Protein AF-A0A522TEL1-F1 (afdb_monomer_lite)

Radius of gyration: 24.98 Å; chains: 1; bounding box: 35×74×66 Å

pLDDT: mean 72.2, std 17.29, range [40.31, 92.12]

Secondary structure (DSSP, 8-state):
--SHHHHHHHHHHHHHHHHTTSPPPHHHHHHHHHHHHHHHHHHHHHHHS-TT--GGGPPSP-S----HHHHHHHHHHHHHHHT-B-SSSSSBTTTTT-EEEEEE-TTSEEEEEE--SSTT-GGGGTHHHHHHHHHHTSTT--EEEEEE--SSPP-GGGS-HHHHHHHT---

Structure (mmCIF, N/CA/C/O backbone):
data_AF-A0A522TEL1-F1
#
_entry.id   AF-A0A522TEL1-F1
#
loop_
_atom_site.group_PDB
_atom_site.id
_atom_site.type_symbol
_atom_site.label_atom_id
_atom_site.label_alt_id
_atom_site.label_comp_id
_atom_site.label_asym_id
_atom_site.label_entity_id
_atom_site.label_seq_id
_atom_site.pdbx_PDB_ins_code
_atom_site.Cartn_x
_atom_site.Cartn_y
_atom_site.Cartn_z
_atom_site.occupancy
_atom_site.B_iso_or_equiv
_atom_site.auth_seq_id
_atom_site.auth_comp_id
_atom_site.auth_asym_id
_atom_site.auth_atom_id
_atom_site.pdbx_PDB_model_num
ATOM 1 N N . MET A 1 1 ? -6.782 -60.421 43.277 1.00 53.50 1 MET A N 1
ATOM 2 C CA . MET A 1 1 ? -5.789 -59.332 43.302 1.00 53.50 1 MET A CA 1
ATOM 3 C C . MET A 1 1 ? -6.335 -58.271 42.355 1.00 53.50 1 MET A C 1
ATOM 5 O O . MET A 1 1 ? -5.705 -57.972 41.360 1.00 53.50 1 MET A O 1
ATOM 9 N N . ASP A 1 2 ? -7.561 -57.787 42.627 1.00 53.94 2 ASP A 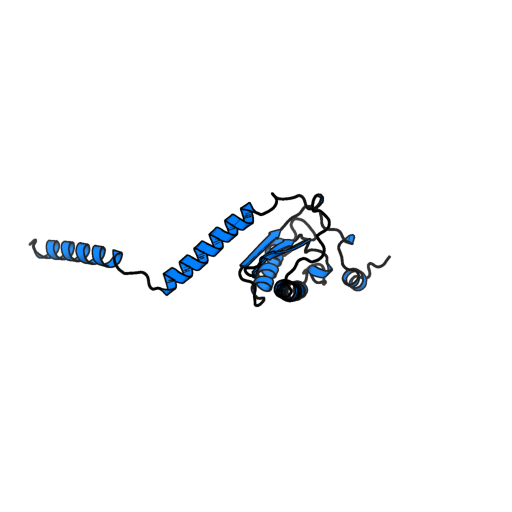N 1
ATOM 10 C CA . ASP A 1 2 ? -8.459 -57.232 41.588 1.00 53.94 2 ASP A CA 1
ATOM 11 C C . ASP A 1 2 ? -9.445 -56.177 42.142 1.00 53.94 2 ASP A C 1
ATOM 13 O O . ASP A 1 2 ? -10.539 -56.013 41.622 1.00 53.94 2 ASP A O 1
ATOM 17 N N . ASP A 1 3 ? -9.088 -55.466 43.219 1.00 53.91 3 ASP A N 1
ATOM 18 C CA . ASP A 1 3 ? -9.917 -54.364 43.769 1.00 53.91 3 ASP A CA 1
ATOM 19 C C . ASP A 1 3 ? -9.263 -52.980 43.561 1.00 53.91 3 ASP A C 1
ATOM 21 O O . ASP A 1 3 ? -9.927 -51.950 43.500 1.00 53.91 3 ASP A O 1
ATOM 25 N N . PHE A 1 4 ? -7.936 -52.948 43.378 1.00 45.19 4 PHE A N 1
ATOM 26 C CA . PHE A 1 4 ? -7.164 -51.714 43.191 1.00 45.19 4 PHE A CA 1
ATOM 27 C C . PHE A 1 4 ? -7.270 -51.159 41.758 1.00 45.19 4 PHE A C 1
ATOM 29 O O . PHE A 1 4 ? -7.337 -49.949 41.565 1.00 45.19 4 PHE A O 1
ATOM 36 N N . LEU A 1 5 ? -7.357 -52.045 40.757 1.00 54.12 5 LEU A N 1
ATOM 37 C CA . LEU A 1 5 ? -7.459 -51.667 39.342 1.00 54.12 5 LEU A CA 1
ATOM 38 C C . LEU A 1 5 ? -8.850 -51.135 38.957 1.00 54.12 5 LEU A C 1
ATOM 40 O O . LEU A 1 5 ? -8.932 -50.256 38.103 1.00 54.12 5 LEU A O 1
ATOM 44 N N . LEU A 1 6 ? -9.928 -51.600 39.607 1.00 54.34 6 LEU A N 1
ATOM 45 C CA . LEU A 1 6 ? -11.272 -51.052 39.372 1.00 54.34 6 LEU A CA 1
ATOM 46 C C . LEU A 1 6 ? -11.399 -49.617 39.904 1.00 54.34 6 LEU A C 1
ATOM 48 O O . LEU A 1 6 ? -11.902 -48.746 39.200 1.00 54.34 6 LEU A O 1
ATOM 52 N N . ARG A 1 7 ? -10.851 -49.342 41.094 1.00 56.81 7 ARG A N 1
ATOM 53 C CA . ARG A 1 7 ? -10.850 -47.992 41.677 1.00 56.81 7 ARG A CA 1
ATOM 54 C C . ARG A 1 7 ? -10.035 -46.986 40.867 1.00 56.81 7 ARG A C 1
ATOM 56 O O . ARG A 1 7 ? -10.414 -45.821 40.803 1.00 56.81 7 ARG A O 1
ATOM 63 N N . GLU A 1 8 ? -8.940 -47.411 40.235 1.00 55.78 8 GLU A N 1
ATOM 64 C CA . GLU A 1 8 ? -8.171 -46.546 39.330 1.00 55.78 8 GLU A CA 1
ATOM 65 C C . GLU A 1 8 ? -8.918 -46.236 38.025 1.00 55.78 8 GLU A C 1
ATOM 67 O O . GLU A 1 8 ? -8.768 -45.136 37.492 1.00 55.78 8 GLU A O 1
ATOM 72 N N . ALA A 1 9 ? -9.715 -47.176 37.509 1.00 57.66 9 ALA A N 1
ATOM 73 C CA . ALA A 1 9 ? -10.513 -46.963 36.304 1.00 57.66 9 ALA A CA 1
ATOM 74 C C . ALA A 1 9 ? -11.674 -45.990 36.563 1.00 57.66 9 ALA A C 1
ATOM 76 O O . ALA A 1 9 ? -11.831 -45.023 35.822 1.00 57.66 9 ALA A O 1
ATOM 77 N N . GLU A 1 10 ? -12.408 -46.164 37.666 1.00 56.88 10 GLU A N 1
ATOM 78 C CA . GLU A 1 10 ? -13.507 -45.261 38.040 1.00 56.88 10 GLU A CA 1
ATOM 79 C C . GLU A 1 10 ? -13.010 -43.841 38.357 1.00 56.88 10 GLU A C 1
ATOM 81 O O . GLU A 1 10 ? -13.652 -42.857 37.992 1.00 56.88 10 GLU A O 1
ATOM 86 N N . HIS A 1 11 ? -11.826 -43.707 38.969 1.00 56.06 11 HIS A N 1
ATOM 87 C CA . HIS A 1 11 ? -11.230 -42.394 39.230 1.00 56.06 11 HIS A CA 1
ATOM 88 C C . HIS A 1 11 ? -10.783 -41.696 37.936 1.00 56.06 11 HIS A C 1
ATOM 90 O O . HIS A 1 11 ? -10.901 -40.478 37.821 1.00 56.06 11 HIS A O 1
ATOM 96 N N . LYS A 1 12 ? -10.300 -42.450 36.938 1.00 58.16 12 LYS A N 1
ATOM 97 C CA . LYS A 1 12 ? -9.928 -41.899 35.624 1.00 58.16 12 LYS A CA 1
ATOM 98 C C . LYS A 1 12 ? -11.153 -41.474 34.816 1.00 58.16 12 LYS A C 1
ATOM 100 O O . LYS A 1 12 ? -11.098 -40.438 34.159 1.00 58.16 12 LYS A O 1
ATOM 105 N N . GLU A 1 13 ? -12.254 -42.214 34.912 1.00 57.47 13 GLU A N 1
ATOM 106 C CA . GLU A 1 13 ? -13.511 -41.858 34.245 1.00 57.47 13 GLU A CA 1
ATOM 107 C C . GLU A 1 13 ? -14.166 -40.620 34.889 1.00 57.47 13 GLU A C 1
ATOM 109 O O . GLU A 1 13 ? -14.611 -39.714 34.184 1.00 57.47 13 GLU A O 1
ATOM 114 N N . ALA A 1 14 ? -14.117 -40.506 36.223 1.00 55.91 14 ALA A N 1
ATOM 115 C CA . ALA A 1 14 ? -14.620 -39.339 36.950 1.00 55.91 14 ALA A CA 1
ATOM 116 C C . ALA A 1 14 ? -13.806 -38.058 36.680 1.00 55.91 14 ALA A C 1
ATOM 118 O O . ALA A 1 14 ? -14.383 -36.984 36.514 1.00 55.91 14 ALA A O 1
ATOM 119 N N . VAL A 1 15 ? -12.474 -38.157 36.581 1.00 56.81 15 VAL A N 1
ATOM 120 C CA . VAL A 1 15 ? -11.606 -37.006 36.262 1.00 56.81 15 VAL A CA 1
ATOM 121 C C . VAL A 1 15 ? -11.777 -36.556 34.805 1.00 56.81 15 VAL A C 1
ATOM 123 O O . VAL A 1 15 ? -11.755 -35.355 34.533 1.00 56.81 15 VAL A O 1
ATOM 126 N N . ALA A 1 16 ? -12.000 -37.487 33.870 1.00 56.03 16 ALA A N 1
ATOM 127 C CA . ALA A 1 16 ? -12.270 -37.156 32.469 1.00 56.03 16 ALA A CA 1
ATOM 128 C C . ALA A 1 16 ? -13.607 -36.411 32.296 1.00 56.03 16 ALA A C 1
ATOM 130 O O . ALA A 1 16 ? -13.666 -35.417 31.574 1.00 56.03 16 ALA A O 1
ATOM 131 N N . ALA A 1 17 ? -14.654 -36.826 33.017 1.00 55.91 17 ALA A N 1
ATOM 132 C CA . ALA A 1 17 ? -15.972 -36.191 32.954 1.00 55.91 17 ALA A CA 1
ATOM 133 C C . ALA A 1 17 ? -16.026 -34.783 33.591 1.00 55.91 17 ALA A C 1
ATOM 135 O O . ALA A 1 17 ? -16.893 -33.981 33.236 1.00 55.91 17 ALA A O 1
ATOM 136 N N . GLU A 1 18 ? -15.116 -34.467 34.520 1.00 50.44 18 GLU A N 1
ATOM 137 C CA . GLU A 1 18 ? -15.032 -33.154 35.180 1.00 50.44 18 GLU A CA 1
ATOM 138 C C . GLU A 1 18 ? -14.258 -32.122 34.331 1.00 50.44 18 GLU A C 1
ATOM 140 O O . GLU A 1 18 ? -14.580 -30.932 34.346 1.00 50.44 18 GLU A O 1
ATOM 145 N N . LEU A 1 19 ? -13.278 -32.560 33.523 1.00 51.66 19 LEU A N 1
ATOM 146 C CA . LEU A 1 19 ? -12.498 -31.666 32.652 1.00 51.66 19 LEU A CA 1
ATOM 147 C C . LEU A 1 19 ? -13.322 -31.083 31.489 1.00 51.66 19 LEU A C 1
ATOM 149 O O . LEU A 1 19 ? -13.046 -29.969 31.046 1.00 51.66 19 LEU A O 1
ATOM 153 N N . GLU A 1 20 ? -14.361 -31.788 31.034 1.00 52.97 20 GLU A N 1
ATOM 154 C CA . GLU A 1 20 ? -15.274 -31.325 29.976 1.00 52.97 20 GLU A CA 1
ATOM 155 C C . GLU A 1 20 ? -16.296 -30.275 30.454 1.00 52.97 20 GLU A C 1
ATOM 157 O O . GLU A 1 20 ? -16.942 -29.622 29.635 1.00 52.97 20 GLU A O 1
ATOM 162 N N . LYS A 1 21 ? -16.439 -30.070 31.772 1.00 52.56 21 LYS A N 1
ATOM 163 C CA . LYS A 1 21 ? -17.375 -29.088 32.358 1.00 52.56 21 LYS A CA 1
ATOM 164 C C . LYS A 1 21 ? -16.708 -27.801 32.834 1.00 52.56 21 LYS A C 1
ATOM 166 O O . LYS A 1 21 ? -17.388 -26.929 33.376 1.00 52.56 21 LYS A O 1
ATOM 171 N N . SER A 1 22 ? -15.402 -27.656 32.628 1.00 43.16 22 SER A N 1
ATOM 172 C CA . SER A 1 22 ? -14.686 -26.448 33.026 1.00 43.16 22 SER A CA 1
ATOM 173 C C . SER A 1 22 ? -15.043 -25.291 32.079 1.00 43.16 22 SER A C 1
ATOM 175 O O . SER A 1 22 ? -14.780 -25.386 30.877 1.00 43.16 22 SER A O 1
ATOM 177 N N . PRO A 1 23 ? -15.671 -24.199 32.557 1.00 49.59 23 PRO A N 1
ATOM 178 C CA . PRO A 1 23 ? -16.009 -23.074 31.699 1.00 49.59 23 PRO A CA 1
ATOM 179 C C . PRO A 1 23 ? -14.720 -22.426 31.186 1.00 49.59 23 PRO A C 1
ATOM 181 O O . PRO A 1 23 ? -13.903 -21.957 31.978 1.00 49.59 23 PRO A O 1
ATOM 184 N N . GLU A 1 24 ? -14.551 -22.392 29.859 1.00 51.09 24 GLU A N 1
ATOM 185 C CA . GLU A 1 24 ? -13.412 -21.730 29.212 1.00 51.09 24 GLU A CA 1
ATOM 186 C C . GLU A 1 24 ? -13.202 -20.322 29.802 1.00 51.09 24 GLU A C 1
ATOM 188 O O . GLU A 1 24 ? -14.186 -19.579 29.956 1.00 51.09 24 GLU A O 1
ATOM 193 N N . PRO A 1 25 ? -11.953 -19.937 30.140 1.00 45.94 25 PRO A N 1
ATOM 194 C CA . PRO A 1 25 ? -11.673 -18.640 30.742 1.00 45.94 25 PRO A CA 1
ATOM 195 C C . PRO A 1 25 ? -12.171 -17.535 29.805 1.00 45.94 25 PRO A C 1
ATOM 197 O O . PRO A 1 25 ? -11.967 -17.616 28.595 1.00 45.94 25 PRO A O 1
ATOM 200 N N . ALA A 1 26 ? -12.827 -16.506 30.351 1.00 51.09 26 ALA A N 1
ATOM 201 C CA . ALA A 1 26 ? -13.494 -15.441 29.585 1.00 51.09 26 ALA A CA 1
ATOM 202 C C . ALA A 1 26 ? -12.616 -14.830 28.471 1.00 51.09 26 ALA A C 1
ATOM 204 O O . ALA A 1 26 ? -13.113 -14.526 27.393 1.00 51.09 26 ALA A O 1
ATOM 205 N N . VAL A 1 27 ? -11.297 -14.786 28.682 1.00 49.47 27 VAL A N 1
ATOM 206 C CA . VAL A 1 27 ? -10.291 -14.339 27.704 1.00 49.47 27 VAL A CA 1
ATOM 207 C C . VAL A 1 27 ? -10.314 -15.157 26.400 1.00 49.47 27 VAL A C 1
ATOM 209 O O . VAL A 1 27 ? -10.173 -14.590 25.319 1.00 49.47 27 VAL A O 1
ATOM 212 N N . LEU A 1 28 ? -10.533 -16.477 26.464 1.00 49.03 28 LEU A N 1
ATOM 213 C CA . LEU A 1 28 ? -10.670 -17.325 25.273 1.00 49.03 28 LEU A CA 1
ATOM 214 C C . LEU A 1 28 ? -12.010 -17.108 24.563 1.00 49.03 28 LEU A C 1
ATOM 216 O O . LEU A 1 28 ? -12.052 -17.145 23.336 1.00 49.03 28 LEU A O 1
ATOM 220 N N . LYS A 1 29 ? -13.090 -16.857 25.314 1.00 45.62 29 LYS A N 1
ATOM 221 C CA . LYS A 1 29 ? -14.411 -16.562 24.739 1.00 45.62 29 LYS A CA 1
ATOM 222 C C . LYS A 1 29 ? -14.411 -15.229 23.998 1.00 45.62 29 LYS A C 1
ATOM 224 O O . LYS A 1 29 ? -14.944 -15.168 22.897 1.00 45.62 29 LYS A O 1
ATOM 229 N N . GLU A 1 30 ? -13.758 -14.207 24.547 1.00 46.75 30 GLU A N 1
ATOM 230 C CA . GLU A 1 30 ? -13.586 -12.906 23.891 1.00 46.75 30 GLU A CA 1
ATOM 231 C C . GLU A 1 30 ? -12.693 -13.005 22.646 1.00 46.75 30 GLU A C 1
ATOM 233 O O . GLU A 1 30 ? -13.080 -12.531 21.581 1.00 46.75 30 GLU A O 1
ATOM 238 N N . ALA A 1 31 ? -11.552 -13.702 22.725 1.00 40.47 31 ALA A N 1
ATOM 239 C CA . ALA A 1 31 ? -10.664 -13.903 21.574 1.00 40.47 31 ALA A CA 1
ATOM 240 C C . ALA A 1 31 ? -11.305 -14.754 20.459 1.00 40.47 31 ALA A C 1
ATOM 242 O O . ALA A 1 31 ? -11.025 -14.557 19.275 1.00 40.47 31 ALA A O 1
ATOM 243 N N . LYS A 1 32 ? -12.168 -15.708 20.828 1.00 47.56 32 LYS A N 1
ATOM 244 C CA . LYS A 1 32 ? -12.952 -16.516 19.889 1.00 47.56 32 LYS A CA 1
ATOM 245 C C . LYS A 1 32 ? -14.076 -15.693 19.261 1.00 47.56 32 LYS A C 1
ATOM 247 O O . LYS A 1 32 ? -14.170 -15.674 18.045 1.00 47.56 32 LYS A O 1
ATOM 252 N N . HIS A 1 33 ? -14.817 -14.911 20.049 1.00 42.44 33 HIS A N 1
ATOM 253 C CA . HIS A 1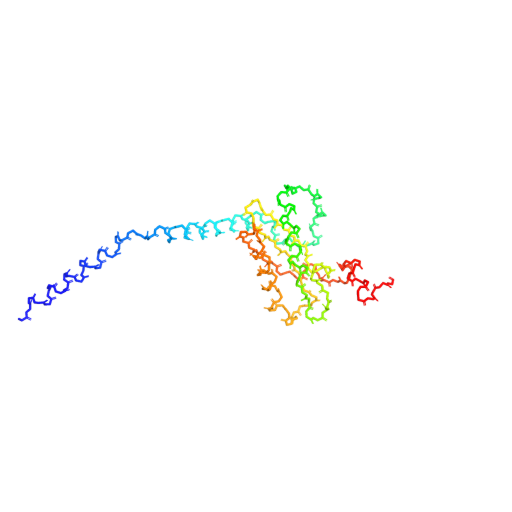 33 ? -15.857 -14.012 19.543 1.00 42.44 33 HIS A CA 1
ATOM 254 C C . HIS A 1 33 ? -15.299 -12.954 18.579 1.00 42.44 33 HIS A C 1
ATOM 256 O O . HIS A 1 33 ? -15.910 -12.708 17.544 1.00 42.44 33 HIS A O 1
ATOM 262 N N . GLN A 1 34 ? -14.117 -12.391 18.864 1.00 40.59 34 GLN A N 1
ATOM 263 C CA . GLN A 1 34 ? -13.399 -11.470 17.969 1.00 40.59 34 GLN A CA 1
ATOM 264 C C . GLN A 1 34 ? -12.935 -12.148 16.668 1.00 40.59 34 GLN A C 1
ATOM 266 O O . GLN A 1 34 ? -13.028 -11.562 15.591 1.00 40.59 34 GLN A O 1
ATOM 271 N N . ARG A 1 35 ? -12.463 -13.401 16.739 1.00 50.25 35 ARG A N 1
ATOM 272 C CA . ARG A 1 35 ? -12.124 -14.199 15.546 1.00 50.25 35 ARG A CA 1
ATOM 273 C C . ARG A 1 35 ? -13.351 -14.562 14.716 1.00 50.25 35 ARG A C 1
ATOM 275 O O . ARG A 1 35 ? -13.282 -14.508 13.491 1.00 50.25 35 ARG A O 1
ATOM 282 N N . ASP A 1 36 ? -14.448 -14.914 15.375 1.00 50.28 36 ASP A N 1
ATOM 283 C CA . ASP A 1 36 ? -15.701 -15.294 14.730 1.00 50.28 36 ASP A CA 1
ATOM 284 C C . ASP A 1 36 ? -16.336 -14.079 14.035 1.00 50.28 36 ASP A C 1
ATOM 286 O O . ASP A 1 36 ? -16.708 -14.181 12.870 1.00 50.28 36 ASP A O 1
ATOM 290 N N . THR A 1 37 ? -16.328 -12.896 14.665 1.00 57.47 37 THR A N 1
ATOM 291 C CA . THR A 1 37 ? -16.755 -11.638 14.017 1.00 57.47 37 THR A CA 1
ATOM 292 C C . THR A 1 37 ? -15.834 -11.226 12.873 1.00 57.47 37 THR A C 1
ATOM 294 O O . THR A 1 37 ? -16.329 -10.820 11.824 1.00 57.47 37 THR A O 1
ATOM 297 N N . ALA A 1 38 ? -14.510 -11.361 13.009 1.00 44.66 38 ALA A N 1
ATOM 298 C CA . ALA A 1 38 ? -13.584 -11.084 11.909 1.00 44.66 38 ALA A CA 1
ATOM 299 C C . ALA A 1 38 ? -13.855 -11.992 10.696 1.00 44.66 38 ALA A C 1
ATOM 301 O O . ALA A 1 38 ? -13.918 -11.505 9.568 1.00 44.66 38 ALA A O 1
ATOM 302 N N . ALA A 1 39 ? -14.092 -13.287 10.925 1.00 58.56 39 ALA A N 1
ATOM 303 C CA . ALA A 1 39 ? -14.423 -14.247 9.876 1.00 58.56 39 ALA A CA 1
ATOM 304 C C . ALA A 1 39 ? -15.818 -14.019 9.263 1.00 58.56 39 ALA A C 1
ATOM 306 O O . ALA A 1 39 ? -15.980 -14.173 8.051 1.00 58.56 39 ALA A O 1
ATOM 307 N N . GLU A 1 40 ? -16.823 -13.645 10.060 1.00 59.38 40 GLU A N 1
ATOM 308 C CA . GLU A 1 40 ? -18.173 -13.338 9.567 1.00 59.38 40 GLU A CA 1
ATOM 309 C C . GLU A 1 40 ? -18.196 -12.071 8.726 1.00 59.38 40 GLU A C 1
ATOM 311 O O . GLU A 1 40 ? -18.682 -12.092 7.598 1.00 59.38 40 GLU A O 1
ATOM 316 N N . LEU A 1 41 ? -17.594 -10.999 9.228 1.00 53.25 41 LEU A N 1
ATOM 317 C CA . LEU A 1 41 ? -17.488 -9.739 8.509 1.00 53.25 41 LEU A CA 1
ATOM 318 C C . LEU A 1 41 ? -16.606 -9.877 7.261 1.00 53.25 41 LEU A C 1
ATOM 320 O O . LEU A 1 41 ? -16.903 -9.246 6.256 1.00 53.25 41 LEU A O 1
ATOM 324 N N . ARG A 1 42 ? -15.571 -10.732 7.277 1.00 57.34 42 ARG A N 1
ATOM 325 C CA . ARG A 1 42 ? -14.796 -11.081 6.073 1.00 57.34 42 ARG A CA 1
ATOM 326 C C . ARG A 1 42 ? -15.680 -11.736 5.016 1.00 57.34 42 ARG A C 1
ATOM 328 O O . ARG A 1 42 ? -15.656 -11.322 3.867 1.00 57.34 42 ARG A O 1
ATOM 335 N N . ARG A 1 43 ? -16.506 -12.714 5.401 1.00 64.69 43 ARG A N 1
ATOM 336 C CA . ARG A 1 43 ? -17.466 -13.360 4.485 1.00 64.69 43 ARG A CA 1
ATOM 337 C C . ARG A 1 43 ? -18.539 -12.394 4.000 1.00 64.69 43 ARG A C 1
ATOM 339 O O . ARG A 1 43 ? -19.019 -12.502 2.876 1.00 64.69 43 ARG A O 1
ATOM 346 N N . GLU A 1 44 ? -18.980 -11.487 4.862 1.00 61.66 44 GLU A N 1
ATOM 347 C CA . GLU A 1 44 ? -19.966 -10.474 4.510 1.00 61.66 44 GLU A CA 1
ATOM 348 C C . GLU A 1 44 ? -19.386 -9.434 3.555 1.00 61.66 44 GLU A C 1
ATOM 350 O O . GLU A 1 44 ? -20.047 -9.059 2.591 1.00 61.66 44 GLU A O 1
ATOM 355 N N . TRP A 1 45 ? -18.130 -9.053 3.760 1.00 59.47 45 TRP A N 1
ATOM 356 C CA . TRP A 1 45 ? -17.378 -8.198 2.863 1.00 59.47 45 TRP A CA 1
ATOM 357 C C . TRP A 1 45 ? -17.091 -8.894 1.528 1.00 59.47 45 TRP A C 1
ATOM 359 O O . TRP A 1 45 ? -17.439 -8.333 0.503 1.00 59.47 45 TRP A O 1
ATOM 369 N N . GLU A 1 46 ? -16.622 -10.147 1.507 1.00 62.62 46 GLU A N 1
ATOM 370 C CA . GLU A 1 46 ? -16.473 -10.963 0.283 1.00 62.62 46 GLU A CA 1
ATOM 371 C C . GLU A 1 46 ? -17.805 -11.108 -0.482 1.00 62.62 46 GLU A C 1
ATOM 373 O O . GLU A 1 46 ? -17.824 -11.135 -1.710 1.00 62.62 46 GLU A O 1
ATOM 378 N N . ARG A 1 47 ? -18.947 -11.153 0.224 1.00 64.75 47 ARG A N 1
ATOM 379 C CA . ARG A 1 47 ? -20.290 -11.118 -0.393 1.00 64.75 47 ARG A CA 1
ATOM 380 C C . ARG A 1 47 ? -20.675 -9.749 -0.946 1.00 64.75 47 ARG A C 1
ATOM 382 O O . ARG A 1 47 ? -21.458 -9.690 -1.890 1.00 64.75 47 ARG A O 1
ATOM 389 N N . ARG A 1 48 ? -20.212 -8.668 -0.313 1.00 53.59 48 ARG A N 1
ATOM 390 C CA . ARG A 1 48 ? -20.459 -7.277 -0.725 1.00 53.59 48 ARG A CA 1
ATOM 391 C C . ARG A 1 48 ? -19.427 -6.784 -1.738 1.00 53.59 48 ARG A C 1
ATOM 393 O O . ARG A 1 48 ? -19.680 -5.765 -2.377 1.00 53.59 48 ARG A O 1
ATOM 400 N N . GLN A 1 49 ? -18.311 -7.497 -1.913 1.00 50.94 49 GLN A N 1
ATOM 401 C CA . GLN A 1 49 ? -17.347 -7.220 -2.961 1.00 50.94 49 GLN A CA 1
ATOM 402 C C . GLN A 1 49 ? -18.073 -7.295 -4.304 1.00 50.94 49 GLN A C 1
ATOM 404 O O . GLN A 1 49 ? -18.727 -8.302 -4.599 1.00 50.94 49 GLN A O 1
ATOM 409 N N . PRO A 1 50 ? -17.954 -6.267 -5.157 1.00 40.31 50 PRO A N 1
ATOM 410 C CA . PRO A 1 50 ? -18.314 -6.449 -6.547 1.00 40.31 50 PRO A CA 1
ATOM 411 C C . PRO A 1 50 ? -17.424 -7.576 -7.093 1.00 40.31 50 PRO A C 1
ATOM 413 O O . PRO A 1 50 ? -16.205 -7.555 -6.920 1.00 40.31 50 PRO A O 1
ATOM 416 N N . ALA A 1 51 ? -18.049 -8.608 -7.665 1.00 42.12 51 ALA A N 1
ATOM 417 C CA . ALA A 1 51 ? -17.383 -9.821 -8.130 1.00 42.12 51 ALA A CA 1
ATOM 418 C C . ALA A 1 51 ? -16.121 -9.481 -8.924 1.00 42.12 51 ALA A C 1
ATOM 420 O O . ALA A 1 51 ? -16.279 -8.821 -9.940 1.00 42.12 51 ALA A O 1
ATOM 421 N N . LYS A 1 52 ? -14.933 -9.917 -8.453 1.00 44.00 52 LYS A N 1
ATOM 422 C CA . LYS A 1 52 ? -13.590 -9.761 -9.061 1.00 44.00 52 LYS A CA 1
ATOM 423 C C . LYS A 1 52 ? -13.622 -8.913 -10.338 1.00 44.00 52 LYS A C 1
ATOM 425 O O . LYS A 1 52 ? -13.542 -9.440 -11.446 1.00 44.00 52 LYS A O 1
ATOM 430 N N . VAL A 1 53 ? -13.869 -7.615 -10.168 1.00 41.50 53 VAL A N 1
ATOM 431 C CA . VAL A 1 53 ? -14.108 -6.726 -11.301 1.00 41.50 53 VAL A CA 1
ATOM 432 C C . VAL A 1 53 ? -12.759 -6.546 -11.961 1.00 41.50 53 VAL A C 1
ATOM 434 O O . VAL A 1 53 ? -11.785 -6.203 -11.288 1.00 41.50 53 VAL A O 1
ATOM 437 N N . ALA A 1 54 ? -12.681 -6.813 -13.262 1.00 48.53 54 ALA A N 1
ATOM 438 C CA . ALA A 1 54 ? -11.557 -6.334 -14.034 1.00 48.53 54 ALA A CA 1
ATOM 439 C C . ALA A 1 54 ? -11.543 -4.819 -13.832 1.00 48.53 54 ALA A C 1
ATOM 441 O O . ALA A 1 54 ? -12.430 -4.122 -14.284 1.00 48.53 54 ALA A O 1
ATOM 442 N N . VAL A 1 55 ? -10.573 -4.316 -13.091 1.00 50.31 55 VAL A N 1
ATOM 443 C CA . VAL A 1 55 ? -10.113 -2.917 -13.018 1.00 50.31 55 VAL A CA 1
ATOM 444 C C . VAL A 1 55 ? -10.431 -1.972 -14.194 1.00 50.31 55 VAL A C 1
ATOM 446 O O . VAL A 1 55 ? -10.582 -0.780 -13.970 1.00 50.31 55 VAL A O 1
ATOM 449 N N . ALA A 1 56 ? -10.520 -2.469 -15.433 1.00 52.94 56 ALA A N 1
ATOM 450 C CA . ALA A 1 56 ? -10.883 -1.726 -16.633 1.00 52.94 56 ALA A CA 1
ATOM 451 C C . ALA A 1 56 ? -12.371 -1.325 -16.650 1.00 52.94 56 ALA A C 1
ATOM 453 O O . ALA A 1 56 ? -12.739 -0.371 -17.327 1.00 52.94 56 ALA A O 1
ATOM 454 N N . ASP A 1 57 ? -13.198 -2.029 -15.881 1.00 46.78 57 ASP A N 1
ATOM 455 C CA . ASP A 1 57 ? -14.619 -1.791 -15.644 1.00 46.78 57 ASP A CA 1
ATOM 456 C C . ASP A 1 57 ? -14.877 -1.071 -14.308 1.00 46.78 57 ASP A C 1
ATOM 458 O O . ASP A 1 57 ? -16.036 -0.867 -13.936 1.00 46.78 57 ASP A O 1
ATOM 462 N N . LEU A 1 58 ? -13.830 -0.682 -13.560 1.00 50.16 58 LEU A N 1
ATOM 463 C CA . LEU A 1 58 ? -14.023 0.179 -12.395 1.00 50.16 58 LEU A CA 1
ATOM 464 C C . LEU A 1 58 ? -14.490 1.558 -12.891 1.00 50.16 58 LEU A C 1
ATOM 466 O O . LEU A 1 58 ? -13.765 2.209 -13.649 1.00 50.16 58 LEU A O 1
ATOM 470 N N . PRO A 1 59 ? -15.687 2.025 -12.493 1.00 47.34 59 PRO A N 1
ATOM 471 C CA . PRO A 1 59 ? -16.080 3.401 -12.759 1.00 47.34 59 PRO A CA 1
ATOM 472 C C . PRO A 1 59 ? -15.050 4.353 -12.124 1.00 47.34 59 PRO A C 1
ATOM 474 O O . PRO A 1 59 ? -14.463 3.991 -11.098 1.00 47.34 59 PRO A O 1
ATOM 477 N N . PRO A 1 60 ? -14.818 5.556 -12.695 1.00 49.09 60 PRO A N 1
ATOM 478 C CA . PRO A 1 60 ? -14.024 6.574 -12.013 1.00 49.09 60 PRO A CA 1
ATOM 479 C C . PRO A 1 60 ? -14.608 6.761 -10.611 1.00 49.09 60 PRO A C 1
ATOM 481 O O . PRO A 1 60 ? -15.829 6.872 -10.468 1.00 49.09 60 PRO A O 1
ATOM 484 N N . GLU A 1 61 ? -13.743 6.671 -9.599 1.00 52.72 61 GLU A N 1
ATOM 485 C CA . GLU A 1 61 ? -14.151 6.601 -8.197 1.00 52.72 61 GLU A CA 1
ATOM 486 C C . GLU A 1 61 ? -15.159 7.710 -7.861 1.00 52.72 61 GLU A C 1
ATOM 488 O O . GLU A 1 61 ? -14.988 8.847 -8.314 1.00 52.72 61 GLU A O 1
ATOM 493 N N . PRO A 1 62 ? -16.215 7.420 -7.077 1.00 45.88 62 PRO A N 1
ATOM 494 C CA . PRO A 1 62 ? -17.040 8.479 -6.533 1.00 45.88 62 PRO A CA 1
ATOM 495 C C . PRO A 1 62 ? -16.165 9.321 -5.604 1.00 45.88 62 PRO A C 1
ATOM 497 O O . PRO A 1 62 ? -15.765 8.895 -4.525 1.00 45.88 62 PRO A O 1
ATOM 500 N N . GLU A 1 63 ? -15.856 10.520 -6.069 1.00 51.88 63 GLU A N 1
ATOM 501 C CA . GLU A 1 63 ? -15.223 11.607 -5.338 1.00 51.88 63 GLU A CA 1
ATOM 502 C C . GLU A 1 63 ? -15.846 11.759 -3.930 1.00 51.88 63 GLU A C 1
ATOM 504 O O . GLU A 1 63 ? -16.969 12.231 -3.772 1.00 51.88 63 GLU A O 1
ATOM 509 N N . ASN A 1 64 ? -15.083 11.325 -2.917 1.00 54.06 64 ASN A N 1
ATOM 510 C CA . ASN A 1 64 ? -15.186 11.631 -1.484 1.00 54.06 64 ASN A CA 1
ATOM 511 C C . ASN A 1 64 ? -16.581 11.548 -0.831 1.00 54.06 64 ASN A C 1
ATOM 513 O O . ASN A 1 64 ? -17.221 12.567 -0.565 1.00 54.06 64 ASN A O 1
ATOM 517 N N . GLN A 1 65 ? -16.985 10.344 -0.414 1.00 56.44 65 GLN A N 1
ATOM 518 C CA . GLN A 1 65 ? -17.998 10.158 0.644 1.00 56.44 65 GLN A CA 1
ATOM 519 C C . GLN A 1 65 ? -17.401 9.560 1.924 1.00 56.44 65 GLN A C 1
ATOM 521 O O . GLN A 1 65 ? -18.096 8.900 2.692 1.00 56.44 65 GLN A O 1
ATOM 526 N N . ASP A 1 66 ? -16.109 9.769 2.165 1.00 65.00 66 ASP A N 1
ATOM 527 C CA . ASP A 1 66 ? -15.498 9.330 3.410 1.00 65.00 66 ASP A CA 1
ATOM 528 C C . ASP A 1 66 ? -15.953 10.220 4.566 1.00 65.00 66 ASP A C 1
ATOM 530 O O . ASP A 1 66 ? -15.867 11.451 4.511 1.00 65.00 66 ASP A O 1
ATOM 534 N N . SER A 1 67 ? -16.397 9.591 5.650 1.00 76.38 67 SER A N 1
ATOM 535 C CA . SER A 1 67 ? -16.536 10.270 6.935 1.00 76.38 67 SER A CA 1
ATOM 536 C C . SER A 1 67 ? -15.189 10.901 7.328 1.00 76.38 67 SER A C 1
ATOM 538 O O . SER A 1 67 ? -14.137 10.338 7.014 1.00 76.38 67 SER A O 1
ATOM 540 N N . PRO A 1 68 ? -15.166 12.039 8.047 1.00 79.62 68 PRO A N 1
ATOM 541 C CA . PRO A 1 68 ? -13.919 12.728 8.401 1.00 79.62 68 PRO A CA 1
ATOM 542 C C . PRO A 1 68 ? -12.920 11.826 9.145 1.00 79.62 68 PRO A C 1
ATOM 544 O O . PRO A 1 68 ? -11.714 11.974 8.978 1.00 79.62 68 PRO A O 1
ATOM 547 N N . GLU A 1 69 ? -13.412 10.858 9.918 1.00 82.06 69 GLU A N 1
ATOM 548 C CA . GLU A 1 69 ? -12.594 9.851 10.605 1.00 82.06 69 GLU A CA 1
ATOM 549 C C . GLU A 1 69 ? -11.910 8.884 9.622 1.00 82.06 69 GLU A C 1
ATOM 551 O O . GLU A 1 69 ? -10.722 8.594 9.765 1.00 82.06 69 GLU A O 1
ATOM 556 N N . ILE A 1 70 ? -12.627 8.450 8.580 1.00 85.44 70 ILE A N 1
ATOM 557 C CA . ILE A 1 70 ? -12.099 7.582 7.519 1.00 85.44 70 ILE A CA 1
ATOM 558 C C . ILE A 1 70 ? -11.085 8.341 6.663 1.00 85.44 70 ILE A C 1
ATOM 560 O O . ILE A 1 70 ? -10.046 7.785 6.322 1.00 85.44 70 ILE A O 1
ATOM 564 N N . ALA A 1 71 ? -11.340 9.615 6.355 1.00 85.56 71 ALA A N 1
ATOM 565 C CA . ALA A 1 71 ? -10.398 10.444 5.607 1.00 85.56 71 ALA A CA 1
ATOM 566 C C . ALA A 1 71 ? -9.058 10.584 6.349 1.00 85.56 71 ALA A C 1
ATOM 568 O O . ALA A 1 71 ? -7.998 10.404 5.757 1.00 85.56 71 ALA A O 1
ATOM 569 N N . VAL A 1 72 ? -9.096 10.823 7.664 1.00 88.88 72 VAL A N 1
ATOM 570 C CA . VAL A 1 72 ? -7.886 10.878 8.498 1.00 88.88 72 VAL A CA 1
ATOM 571 C C . VAL A 1 72 ? -7.169 9.525 8.527 1.00 88.88 72 VAL A C 1
ATOM 573 O O . VAL A 1 72 ? -5.951 9.471 8.366 1.00 88.88 72 VAL A O 1
ATOM 576 N N . LEU A 1 73 ? -7.907 8.422 8.689 1.00 88.69 73 LEU A N 1
ATOM 577 C CA . LEU A 1 73 ? -7.329 7.078 8.659 1.00 88.69 73 LEU A CA 1
ATOM 578 C C . LEU A 1 73 ? -6.696 6.756 7.296 1.00 88.69 73 LEU A C 1
ATOM 580 O O . LEU A 1 73 ? -5.608 6.182 7.246 1.00 88.69 73 LEU A O 1
ATOM 584 N N . ARG A 1 74 ? -7.332 7.174 6.195 1.00 90.19 74 ARG A N 1
ATOM 585 C CA . ARG A 1 74 ? -6.805 7.029 4.835 1.00 90.19 74 ARG A CA 1
ATOM 586 C C . ARG A 1 74 ? -5.460 7.722 4.685 1.00 90.19 74 ARG A C 1
ATOM 588 O O . ARG A 1 74 ? -4.536 7.095 4.180 1.00 90.19 74 ARG A O 1
ATOM 595 N N . GLU A 1 75 ? -5.324 8.960 5.151 1.00 90.75 75 GLU A N 1
ATOM 596 C CA . GLU A 1 75 ? -4.046 9.681 5.096 1.00 90.75 75 GLU A CA 1
ATOM 597 C C . GLU A 1 75 ? -2.941 8.925 5.851 1.00 90.75 75 GLU A C 1
ATOM 599 O O . GLU A 1 75 ? -1.849 8.735 5.317 1.00 90.75 75 GLU A O 1
ATOM 604 N N . TYR A 1 76 ? -3.236 8.387 7.041 1.00 91.88 76 TYR A N 1
ATOM 605 C CA . TYR A 1 76 ? -2.266 7.572 7.783 1.00 91.88 76 TYR A CA 1
ATOM 606 C C . TYR A 1 76 ? -1.873 6.282 7.053 1.00 91.88 76 TYR A C 1
ATOM 608 O O . TYR A 1 76 ? -0.708 5.879 7.084 1.00 91.88 76 TYR A O 1
ATOM 616 N N . ILE A 1 77 ? -2.828 5.632 6.385 1.00 91.69 77 ILE A N 1
ATOM 617 C CA . ILE A 1 77 ? -2.572 4.444 5.564 1.00 91.69 77 ILE A CA 1
ATOM 618 C C . ILE A 1 77 ? -1.697 4.803 4.358 1.00 91.69 77 ILE A C 1
ATOM 620 O O . ILE A 1 77 ? -0.731 4.093 4.074 1.00 91.69 77 ILE A O 1
ATOM 624 N N . ILE A 1 78 ? -1.994 5.911 3.677 1.00 91.56 78 ILE A N 1
ATOM 625 C CA . ILE A 1 78 ? -1.206 6.410 2.545 1.00 91.56 78 ILE A CA 1
ATOM 626 C C . ILE A 1 78 ? 0.229 6.707 2.990 1.00 91.56 78 ILE A C 1
ATOM 628 O O . ILE A 1 78 ? 1.173 6.286 2.323 1.00 91.56 78 ILE A O 1
ATOM 632 N N . ASP A 1 79 ? 0.418 7.370 4.129 1.00 92.12 79 ASP A N 1
ATOM 633 C CA . ASP A 1 79 ? 1.748 7.657 4.671 1.00 92.12 79 ASP A CA 1
ATOM 634 C C . ASP A 1 79 ? 2.515 6.377 5.036 1.00 92.12 79 ASP A C 1
ATOM 636 O O . ASP A 1 79 ? 3.707 6.252 4.733 1.00 92.12 79 ASP A O 1
ATOM 640 N N . ALA A 1 80 ? 1.834 5.380 5.609 1.00 91.88 80 ALA A N 1
ATOM 641 C CA . ALA A 1 80 ? 2.431 4.071 5.859 1.00 91.88 80 ALA A CA 1
ATOM 642 C C . ALA A 1 80 ? 2.870 3.391 4.551 1.00 91.88 80 ALA A C 1
ATOM 644 O O . ALA A 1 80 ? 3.986 2.871 4.478 1.00 91.88 80 ALA A O 1
ATOM 645 N N . MET A 1 81 ? 2.054 3.449 3.495 1.00 91.12 81 MET A N 1
ATOM 646 C CA . MET A 1 81 ? 2.403 2.913 2.174 1.00 91.12 81 MET A CA 1
ATOM 647 C C . MET A 1 81 ? 3.554 3.682 1.514 1.00 91.12 81 MET A C 1
ATOM 649 O O . MET A 1 81 ? 4.434 3.061 0.926 1.00 91.12 81 MET A O 1
ATOM 653 N N . LYS A 1 82 ? 3.624 5.010 1.658 1.00 90.94 82 LYS A N 1
ATOM 654 C CA . LYS A 1 82 ? 4.750 5.826 1.162 1.00 90.94 82 LYS A CA 1
ATOM 655 C C . LYS A 1 82 ? 6.086 5.481 1.827 1.00 90.94 82 LYS A C 1
ATOM 657 O O . LYS A 1 82 ? 7.142 5.781 1.279 1.00 90.94 82 LYS A O 1
ATOM 662 N N . SER A 1 83 ? 6.063 4.833 2.992 1.00 90.88 83 SER A N 1
ATOM 663 C CA . SER A 1 83 ? 7.273 4.319 3.642 1.00 90.88 83 SER A CA 1
ATOM 664 C C . SER A 1 83 ? 7.770 2.985 3.060 1.00 90.88 83 SER A C 1
ATOM 666 O O . SER A 1 83 ? 8.859 2.533 3.419 1.00 90.88 83 SER A O 1
ATOM 668 N N . CYS A 1 84 ? 6.980 2.315 2.213 1.00 89.25 84 CYS A N 1
ATOM 669 C CA . CYS A 1 84 ? 7.387 1.132 1.455 1.00 89.25 84 CYS A CA 1
ATOM 670 C C . CYS A 1 84 ? 8.002 1.553 0.122 1.00 89.25 84 CYS A C 1
ATOM 672 O O . CYS A 1 84 ? 7.379 2.280 -0.654 1.00 89.25 84 CYS A O 1
ATOM 674 N N . TYR A 1 85 ? 9.198 1.042 -0.155 1.00 87.94 85 TYR A N 1
ATOM 675 C CA . TYR A 1 85 ? 9.943 1.305 -1.382 1.00 87.94 85 TYR A CA 1
ATOM 676 C C . TYR A 1 85 ? 10.092 0.018 -2.176 1.00 87.94 85 TYR A C 1
ATOM 678 O O . TYR A 1 85 ? 10.269 -1.054 -1.595 1.00 87.94 85 TYR A O 1
ATOM 686 N N . ASP A 1 86 ? 10.024 0.128 -3.498 1.00 85.12 86 ASP A N 1
ATOM 687 C CA . ASP A 1 86 ? 10.333 -1.001 -4.362 1.00 85.12 86 ASP A CA 1
ATOM 688 C C . ASP A 1 86 ? 11.865 -1.242 -4.370 1.00 85.12 86 ASP A C 1
ATOM 690 O O . ASP A 1 86 ? 12.645 -0.286 -4.432 1.00 85.12 86 ASP A O 1
ATOM 694 N N . PRO A 1 87 ? 12.340 -2.494 -4.229 1.00 81.00 87 PRO A N 1
ATOM 695 C CA . PRO A 1 87 ? 13.774 -2.787 -4.173 1.00 81.00 87 PRO A CA 1
ATOM 696 C C . PRO A 1 87 ? 14.485 -2.621 -5.526 1.00 81.00 87 PRO A C 1
ATOM 698 O O . PRO A 1 87 ? 15.703 -2.449 -5.547 1.00 81.00 87 PRO A O 1
ATOM 701 N N . GLU A 1 88 ? 13.749 -2.666 -6.639 1.00 82.12 88 GLU A N 1
ATOM 702 C CA . GLU A 1 88 ? 14.281 -2.512 -7.996 1.00 82.12 88 GLU A CA 1
ATOM 703 C C . GLU A 1 88 ? 14.217 -1.046 -8.453 1.00 82.12 88 GLU A C 1
ATOM 705 O O . GLU A 1 88 ? 15.107 -0.567 -9.160 1.00 82.12 88 GLU A O 1
ATOM 710 N N . ILE A 1 89 ? 13.179 -0.314 -8.032 1.00 80.56 89 ILE A N 1
ATOM 711 C CA . ILE A 1 89 ? 12.972 1.103 -8.345 1.00 80.56 89 ILE A CA 1
ATOM 712 C C . ILE A 1 89 ? 12.941 1.900 -7.033 1.00 80.56 89 ILE A C 1
ATOM 714 O O . ILE A 1 89 ? 11.982 1.752 -6.284 1.00 80.56 89 ILE A O 1
ATOM 718 N N . PRO A 1 90 ? 13.912 2.797 -6.752 1.00 81.56 90 PRO A N 1
ATOM 719 C CA . PRO A 1 90 ? 14.052 3.492 -5.464 1.00 81.56 90 PRO A CA 1
ATOM 720 C C . PRO A 1 90 ? 13.022 4.628 -5.274 1.00 81.56 90 PRO A C 1
ATOM 722 O O . PRO A 1 90 ? 13.363 5.777 -4.990 1.00 81.56 90 PRO A O 1
ATOM 725 N N . VAL A 1 91 ? 11.746 4.304 -5.458 1.00 87.06 91 VAL A N 1
ATOM 726 C CA . VAL A 1 91 ? 10.563 5.154 -5.342 1.00 87.06 91 VAL A CA 1
ATOM 727 C C . VAL A 1 91 ? 9.543 4.401 -4.490 1.00 87.06 91 VAL A C 1
ATOM 729 O O . VAL A 1 91 ? 9.516 3.169 -4.457 1.00 87.06 91 VAL A O 1
ATOM 732 N N . ASN A 1 92 ? 8.723 5.142 -3.750 1.00 90.19 92 ASN A N 1
ATOM 733 C CA . ASN A 1 92 ? 7.705 4.525 -2.915 1.00 90.19 92 ASN A CA 1
ATOM 734 C C . ASN A 1 92 ? 6.570 3.924 -3.755 1.00 90.19 92 ASN A C 1
ATOM 736 O O . ASN A 1 92 ? 6.230 4.432 -4.822 1.00 90.19 92 ASN A O 1
ATOM 740 N N . ILE A 1 93 ? 5.952 2.858 -3.252 1.00 90.25 93 ILE A N 1
ATOM 741 C CA . ILE A 1 93 ? 4.937 2.092 -3.993 1.00 90.25 93 ILE A CA 1
ATOM 742 C C . ILE A 1 93 ? 3.683 2.908 -4.342 1.00 90.25 93 ILE A C 1
ATOM 744 O O . ILE A 1 93 ? 3.002 2.604 -5.323 1.00 90.25 93 ILE A O 1
ATOM 748 N N . TYR A 1 94 ? 3.378 3.935 -3.543 1.00 91.00 94 TYR A N 1
ATOM 749 C CA . TYR A 1 94 ? 2.206 4.782 -3.731 1.00 91.00 94 TYR A CA 1
ATOM 750 C C . TYR A 1 94 ? 2.419 5.731 -4.916 1.00 91.00 94 TYR A C 1
ATOM 752 O O . TYR A 1 94 ? 1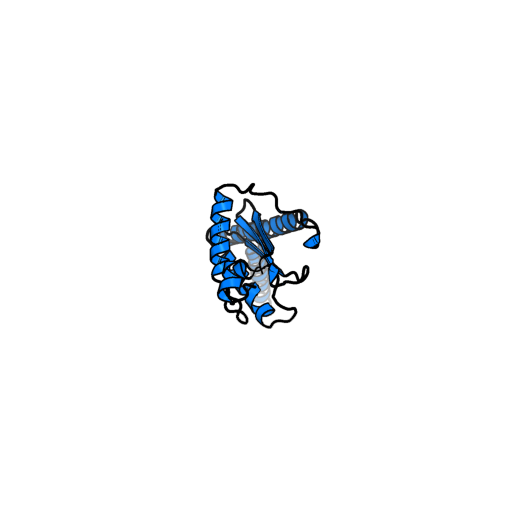.646 5.720 -5.868 1.00 91.00 94 TYR A O 1
ATOM 760 N N . ASP A 1 95 ? 3.524 6.477 -4.916 1.00 88.94 95 ASP A N 1
ATOM 761 C CA . ASP A 1 95 ? 3.913 7.373 -6.008 1.00 88.94 95 ASP A CA 1
ATOM 762 C C . ASP A 1 95 ? 4.308 6.620 -7.279 1.00 88.94 95 ASP A C 1
ATOM 764 O O . ASP A 1 95 ? 4.136 7.133 -8.384 1.00 88.94 95 ASP A O 1
ATOM 768 N N . LEU A 1 96 ? 4.790 5.383 -7.151 1.00 88.44 96 LEU A N 1
ATOM 769 C CA . LEU A 1 96 ? 5.029 4.505 -8.293 1.00 88.44 96 LEU A CA 1
ATOM 770 C C . LEU A 1 96 ? 3.715 4.071 -8.975 1.00 88.44 96 LEU A C 1
ATOM 772 O O . LEU A 1 96 ? 3.734 3.606 -10.115 1.00 88.44 96 LEU A O 1
ATOM 776 N N . GLY A 1 97 ? 2.569 4.239 -8.308 1.00 89.81 97 GLY A N 1
ATOM 777 C CA . GLY A 1 97 ? 1.258 3.865 -8.832 1.00 89.81 97 GLY A CA 1
ATOM 778 C C . GLY A 1 97 ? 0.998 2.359 -8.781 1.00 89.81 97 GLY A C 1
ATOM 779 O O . GLY A 1 97 ? 0.297 1.827 -9.643 1.00 89.81 97 GLY A O 1
ATOM 780 N N . LEU A 1 98 ? 1.594 1.656 -7.809 1.00 89.50 98 LEU A N 1
ATOM 781 C CA . LEU A 1 98 ? 1.338 0.228 -7.588 1.00 89.50 98 LEU A CA 1
ATOM 782 C C . LEU A 1 98 ? 0.045 -0.025 -6.807 1.00 89.50 98 LEU A C 1
ATOM 784 O O . LEU A 1 98 ? -0.481 -1.133 -6.844 1.00 89.50 98 LEU A O 1
ATOM 788 N N . ILE A 1 99 ? -0.473 0.984 -6.109 1.00 91.75 99 ILE A N 1
ATOM 789 C CA . ILE A 1 99 ? -1.739 0.904 -5.381 1.00 91.75 99 ILE A CA 1
ATOM 790 C C . ILE A 1 99 ? -2.865 1.359 -6.307 1.00 91.75 99 ILE A C 1
ATOM 792 O O . ILE A 1 99 ? -2.841 2.479 -6.810 1.00 91.75 99 ILE A O 1
ATOM 796 N N . TYR A 1 100 ? -3.841 0.487 -6.548 1.00 88.06 100 TYR A N 1
ATOM 797 C CA . TYR A 1 100 ? -4.984 0.778 -7.417 1.00 88.06 100 TYR A CA 1
ATOM 798 C C . TYR A 1 100 ? -6.213 1.215 -6.651 1.00 88.06 100 TYR A C 1
ATOM 800 O O . TYR A 1 100 ? -6.978 2.028 -7.159 1.00 88.06 100 TYR A O 1
ATOM 808 N N . LYS A 1 101 ? -6.425 0.651 -5.462 1.00 87.44 101 LYS A N 1
ATOM 809 C CA . LYS A 1 101 ? -7.601 0.961 -4.659 1.00 87.44 101 LYS A CA 1
ATOM 810 C C . LYS A 1 101 ? -7.311 0.816 -3.175 1.00 87.44 101 LYS A C 1
ATOM 812 O O . LYS A 1 101 ? -6.611 -0.116 -2.776 1.00 87.44 101 LYS A O 1
ATOM 817 N N . ILE A 1 102 ? -7.883 1.724 -2.388 1.00 88.94 102 ILE A N 1
ATOM 818 C CA . ILE A 1 102 ? -7.898 1.676 -0.925 1.00 88.94 102 ILE A CA 1
ATOM 819 C C . ILE A 1 102 ? -9.347 1.886 -0.472 1.00 88.94 102 ILE A C 1
ATOM 821 O O . ILE A 1 102 ? -9.842 3.017 -0.441 1.00 88.94 102 ILE A O 1
ATOM 825 N N . ASP A 1 103 ? -10.021 0.795 -0.122 1.00 88.38 103 ASP A N 1
ATOM 826 C CA . ASP A 1 103 ? -11.331 0.828 0.527 1.00 88.38 103 ASP A CA 1
ATOM 827 C C . ASP A 1 103 ? -11.145 0.715 2.038 1.00 88.38 103 ASP A C 1
ATOM 829 O O . ASP A 1 103 ? -10.440 -0.167 2.529 1.00 88.38 103 ASP A O 1
ATOM 833 N N . ILE A 1 104 ? -11.803 1.596 2.781 1.00 87.44 104 ILE A N 1
ATOM 834 C CA . ILE A 1 104 ? -11.795 1.587 4.241 1.00 87.44 104 ILE A CA 1
ATOM 835 C C . ILE A 1 104 ? -13.245 1.490 4.688 1.00 87.44 104 ILE A C 1
ATOM 837 O O . ILE A 1 104 ? -14.065 2.333 4.329 1.00 87.44 104 ILE A O 1
ATOM 841 N N . ALA A 1 105 ? -13.565 0.443 5.435 1.00 85.31 105 ALA A N 1
ATOM 842 C CA . ALA A 1 105 ? -14.883 0.254 6.017 1.00 85.31 105 ALA A CA 1
ATOM 843 C C . ALA A 1 105 ? -15.010 1.000 7.355 1.00 85.31 105 ALA A C 1
ATOM 845 O O . ALA A 1 105 ? -14.015 1.290 8.023 1.00 85.31 105 ALA A O 1
ATOM 846 N N . ASP A 1 106 ? -16.249 1.258 7.778 1.00 81.38 106 ASP A N 1
ATOM 847 C CA . ASP A 1 106 ? -16.554 1.978 9.023 1.00 81.38 106 ASP A CA 1
ATOM 848 C C . ASP A 1 106 ? -16.023 1.273 10.289 1.00 81.38 106 ASP A C 1
ATOM 850 O O . ASP A 1 106 ? -15.829 1.908 11.323 1.00 81.38 106 ASP A O 1
ATOM 854 N N . ASP A 1 107 ? -15.769 -0.039 10.225 1.00 83.25 107 ASP A N 1
ATOM 855 C CA . ASP A 1 107 ? -15.200 -0.843 11.315 1.00 83.25 107 ASP A CA 1
ATOM 856 C C . ASP A 1 107 ? -13.657 -0.823 11.354 1.00 83.25 107 ASP A C 1
ATOM 858 O O . ASP A 1 107 ? -13.039 -1.559 12.131 1.00 83.25 107 ASP A O 1
ATOM 862 N N . GLY A 1 108 ? -13.020 0.011 10.525 1.00 81.56 108 GLY A N 1
ATOM 863 C CA . GLY A 1 108 ? -11.565 0.151 10.444 1.00 81.56 108 GLY A CA 1
ATOM 864 C C . GLY A 1 108 ? -10.886 -0.947 9.626 1.00 81.56 108 GLY A C 1
ATOM 865 O O . GLY A 1 108 ? -9.671 -1.121 9.714 1.00 81.56 108 GLY A O 1
ATOM 866 N N . LYS A 1 109 ? -11.639 -1.731 8.848 1.00 87.50 109 LYS A N 1
ATOM 867 C CA . LYS A 1 109 ? -11.053 -2.711 7.929 1.00 87.50 109 LYS A CA 1
ATOM 868 C C . LYS A 1 109 ? -10.603 -2.055 6.649 1.00 87.50 109 LYS A C 1
ATOM 870 O O . LYS A 1 109 ? -11.344 -1.283 6.047 1.00 87.50 109 LYS A O 1
ATOM 875 N N . VAL A 1 110 ? -9.403 -2.415 6.223 1.00 89.94 110 VAL A N 1
ATOM 876 C CA . VAL A 1 110 ? -8.771 -1.843 5.044 1.00 89.94 110 VAL A CA 1
ATOM 877 C C . VAL A 1 110 ? -8.629 -2.924 3.993 1.00 89.94 110 VAL A C 1
ATOM 879 O O . VAL A 1 110 ? -8.019 -3.967 4.233 1.00 89.94 110 VAL A O 1
ATOM 882 N N . HIS A 1 111 ? -9.166 -2.658 2.812 1.00 90.12 111 HIS A N 1
ATOM 883 C CA . HIS A 1 111 ? -8.919 -3.455 1.627 1.00 90.12 111 HIS A CA 1
ATOM 884 C C . HIS A 1 111 ? -8.041 -2.682 0.656 1.00 90.12 111 HIS A C 1
ATOM 886 O O . HIS A 1 111 ? -8.346 -1.552 0.273 1.00 90.12 111 HIS A O 1
ATOM 892 N N . VAL A 1 112 ? -6.933 -3.304 0.272 1.00 89.75 112 VAL A N 1
ATOM 893 C CA . VAL A 1 112 ? -5.952 -2.729 -0.639 1.00 89.75 112 VAL A CA 1
ATOM 894 C C . VAL A 1 112 ? -5.868 -3.608 -1.873 1.00 89.75 112 VAL A C 1
ATOM 896 O O . VAL A 1 112 ? -5.542 -4.791 -1.780 1.00 89.75 112 VAL A O 1
ATOM 899 N N . ILE A 1 113 ? -6.116 -3.018 -3.038 1.00 89.38 113 ILE A N 1
ATOM 900 C CA . ILE A 1 113 ? -5.833 -3.654 -4.323 1.00 89.38 113 ILE A CA 1
ATOM 901 C C . ILE A 1 113 ? -4.530 -3.065 -4.840 1.00 89.38 113 ILE A C 1
ATOM 903 O O . ILE A 1 113 ? -4.439 -1.854 -5.059 1.00 89.38 113 ILE A O 1
ATOM 907 N N . MET A 1 114 ? -3.530 -3.917 -5.049 1.00 89.19 114 MET A N 1
ATOM 908 C CA . MET A 1 114 ? -2.240 -3.501 -5.588 1.00 89.19 114 MET A CA 1
ATOM 909 C C . MET A 1 114 ? -1.769 -4.403 -6.723 1.00 89.19 114 MET A C 1
ATOM 911 O O . MET A 1 114 ? -2.258 -5.514 -6.916 1.00 89.19 114 MET A O 1
ATOM 915 N N . THR A 1 115 ? -0.785 -3.913 -7.460 1.00 89.56 115 THR A N 1
ATOM 916 C CA . THR A 1 115 ? -0.086 -4.627 -8.527 1.00 89.56 115 THR A CA 1
ATOM 917 C C . THR A 1 115 ? 1.418 -4.615 -8.264 1.00 89.56 115 THR A C 1
ATOM 919 O O . THR A 1 115 ? 1.900 -3.998 -7.313 1.00 89.56 115 THR A O 1
ATOM 922 N N . LEU A 1 116 ? 2.174 -5.268 -9.140 1.00 87.06 116 LEU A N 1
ATOM 923 C CA . LEU A 1 116 ? 3.627 -5.167 -9.186 1.00 87.06 116 LEU A CA 1
ATOM 924 C C . LEU A 1 116 ? 4.083 -4.774 -10.586 1.00 87.06 116 LEU A C 1
ATOM 926 O O . LEU A 1 116 ? 3.369 -4.947 -11.572 1.00 87.06 116 LEU A O 1
ATOM 930 N N . THR A 1 117 ? 5.312 -4.276 -10.665 1.00 80.19 117 THR A N 1
ATOM 931 C CA . THR A 1 117 ? 5.942 -3.840 -11.916 1.00 80.19 117 THR A CA 1
ATOM 932 C C . THR A 1 117 ? 6.087 -4.972 -12.938 1.00 80.19 117 THR A C 1
ATOM 934 O O . THR A 1 117 ? 6.028 -4.713 -14.138 1.00 80.19 117 THR A O 1
ATOM 937 N N . ALA A 1 118 ? 6.242 -6.227 -12.490 1.00 75.25 118 ALA A N 1
ATOM 938 C CA . ALA A 1 118 ? 6.334 -7.391 -13.369 1.00 75.25 118 ALA A CA 1
ATOM 939 C C . ALA A 1 118 ? 5.829 -8.700 -12.722 1.00 75.25 118 ALA A C 1
ATOM 941 O O . ALA A 1 118 ? 6.085 -8.946 -11.534 1.00 75.25 118 ALA A O 1
ATOM 942 N N . PRO A 1 119 ? 5.181 -9.592 -13.502 1.00 68.31 119 PRO A N 1
ATOM 943 C CA . PRO A 1 119 ? 4.825 -10.931 -13.046 1.00 68.31 119 PRO A CA 1
ATOM 944 C C . PRO A 1 119 ? 6.089 -11.759 -12.787 1.00 68.31 119 PRO A C 1
ATOM 946 O O . PRO A 1 119 ? 6.938 -11.910 -13.663 1.00 68.31 119 PRO A O 1
ATOM 949 N N . GLY A 1 120 ? 6.215 -12.308 -11.577 1.00 66.94 120 GLY A N 1
ATOM 950 C CA . GLY A 1 120 ? 7.366 -13.130 -11.181 1.00 66.94 120 GLY A CA 1
ATOM 951 C C . GLY A 1 120 ? 8.571 -12.359 -10.630 1.00 66.94 120 GLY A C 1
ATOM 952 O O . GLY A 1 120 ? 9.633 -12.955 -10.460 1.00 66.94 120 GLY A O 1
ATOM 953 N N . CYS A 1 121 ? 8.427 -11.065 -10.321 1.00 67.06 121 CYS A N 1
ATOM 954 C CA . CYS A 1 121 ? 9.456 -10.317 -9.597 1.00 67.06 121 CYS A CA 1
ATOM 955 C C . CYS A 1 121 ? 9.724 -10.971 -8.220 1.00 67.06 121 CYS A C 1
ATOM 957 O O . CYS A 1 121 ? 8.759 -11.299 -7.525 1.00 67.06 121 CYS A O 1
ATOM 959 N N . PRO A 1 122 ? 10.986 -11.146 -7.772 1.00 69.19 122 PRO A N 1
ATOM 960 C CA . PRO A 1 122 ? 11.284 -11.660 -6.429 1.00 69.19 122 PRO A CA 1
ATOM 961 C C . PRO A 1 122 ? 10.641 -10.813 -5.319 1.00 69.19 122 PRO A C 1
ATOM 963 O O . PRO A 1 122 ? 10.280 -11.346 -4.268 1.00 69.19 122 PRO A O 1
ATOM 966 N N . ALA A 1 123 ? 10.405 -9.521 -5.580 1.00 69.62 123 ALA A N 1
ATOM 967 C CA . ALA A 1 123 ? 9.672 -8.633 -4.684 1.00 69.62 123 ALA A CA 1
ATOM 968 C C . ALA A 1 123 ? 8.222 -9.086 -4.431 1.00 69.62 123 ALA A C 1
ATOM 970 O O . ALA A 1 123 ? 7.676 -8.782 -3.376 1.00 69.62 123 ALA A O 1
ATOM 971 N N . ALA A 1 124 ? 7.604 -9.875 -5.320 1.00 70.62 124 ALA A N 1
ATOM 972 C CA . ALA A 1 124 ? 6.239 -10.378 -5.140 1.00 70.62 124 ALA A CA 1
ATOM 973 C C . ALA A 1 124 ? 6.067 -11.277 -3.910 1.00 70.62 124 ALA A C 1
ATOM 975 O O . ALA A 1 124 ? 4.965 -11.379 -3.377 1.00 70.62 124 ALA A O 1
ATOM 976 N N . GLY A 1 125 ? 7.145 -11.914 -3.446 1.00 72.19 125 GLY A N 1
ATOM 977 C CA . GLY A 1 125 ? 7.116 -12.723 -2.229 1.00 72.19 125 GLY A CA 1
ATOM 978 C C . GLY A 1 125 ? 7.206 -11.910 -0.936 1.00 72.19 125 GLY A C 1
ATOM 979 O O . GLY A 1 125 ? 6.865 -12.433 0.120 1.00 72.19 125 GLY A O 1
ATOM 980 N N . VAL A 1 126 ? 7.674 -10.659 -0.999 1.00 80.88 126 VAL A N 1
ATOM 981 C CA . VAL A 1 126 ? 8.036 -9.869 0.193 1.00 80.88 126 VAL A CA 1
ATOM 982 C C . VAL A 1 126 ? 7.222 -8.585 0.290 1.00 80.88 126 VAL A C 1
ATOM 984 O O . VAL A 1 126 ? 6.659 -8.301 1.343 1.00 80.88 126 VAL A O 1
ATOM 987 N N . LEU A 1 127 ? 7.114 -7.839 -0.810 1.00 85.81 127 LEU A N 1
ATOM 988 C CA . LEU A 1 127 ? 6.513 -6.511 -0.837 1.00 85.81 127 LEU A CA 1
ATOM 989 C C . LEU A 1 127 ? 5.040 -6.522 -0.401 1.00 85.81 127 LEU A C 1
ATOM 991 O O . LEU A 1 127 ? 4.709 -5.740 0.485 1.00 85.81 127 LEU A O 1
ATOM 995 N N . PRO A 1 128 ? 4.160 -7.419 -0.900 1.00 87.75 128 PRO A N 1
ATOM 996 C CA . PRO A 1 128 ? 2.772 -7.459 -0.435 1.00 87.75 128 PRO A CA 1
ATOM 997 C C . PRO A 1 128 ? 2.667 -7.714 1.074 1.00 87.75 128 PRO A C 1
ATOM 999 O O . PRO A 1 128 ? 1.903 -7.050 1.765 1.00 87.75 128 PRO A O 1
ATOM 1002 N N . GLY A 1 129 ? 3.488 -8.625 1.607 1.00 88.50 129 GLY A N 1
ATOM 1003 C CA . GLY A 1 129 ? 3.515 -8.918 3.041 1.00 88.50 129 GLY A CA 1
ATOM 1004 C C . GLY A 1 129 ? 4.018 -7.740 3.878 1.00 88.50 129 GLY A C 1
ATOM 1005 O O . GLY A 1 129 ? 3.461 -7.459 4.937 1.00 88.50 129 GLY A O 1
ATOM 1006 N N . GLU A 1 130 ? 5.034 -7.017 3.401 1.00 89.50 130 GLU A N 1
ATOM 1007 C CA . GLU A 1 130 ? 5.522 -5.804 4.063 1.00 89.50 130 GLU A CA 1
ATOM 1008 C C . GLU A 1 130 ? 4.451 -4.706 4.074 1.00 89.50 130 GLU A C 1
ATOM 1010 O O . GLU A 1 130 ? 4.213 -4.087 5.112 1.00 89.50 130 GLU A O 1
ATOM 1015 N N . VAL A 1 131 ? 3.774 -4.488 2.944 1.00 90.62 131 VAL A N 1
ATOM 1016 C CA . VAL A 1 131 ? 2.695 -3.500 2.825 1.00 90.62 131 VAL A CA 1
ATOM 1017 C C . VAL A 1 131 ? 1.552 -3.839 3.770 1.00 90.62 131 VAL A C 1
ATOM 1019 O O . VAL A 1 131 ? 1.135 -2.980 4.544 1.00 90.62 131 VAL A O 1
ATOM 1022 N N . GLU A 1 132 ? 1.092 -5.092 3.772 1.00 90.88 132 GLU A N 1
ATOM 1023 C CA . GLU A 1 132 ? 0.048 -5.554 4.688 1.00 90.88 132 GLU A CA 1
ATOM 1024 C C . GLU A 1 132 ? 0.439 -5.290 6.149 1.00 90.88 132 GLU A C 1
ATOM 1026 O O . GLU A 1 132 ? -0.344 -4.722 6.910 1.00 90.88 132 GLU A O 1
ATOM 1031 N N . GLN A 1 133 ? 1.674 -5.623 6.540 1.00 91.25 133 GLN A N 1
ATOM 1032 C CA . GLN A 1 133 ? 2.166 -5.396 7.899 1.00 91.25 133 GLN A CA 1
ATOM 1033 C C . GLN A 1 133 ? 2.240 -3.915 8.273 1.00 91.25 133 GLN A C 1
ATOM 1035 O O . GLN A 1 133 ? 1.868 -3.553 9.394 1.00 91.25 133 GLN A O 1
ATOM 1040 N N . LYS A 1 134 ? 2.700 -3.047 7.366 1.00 91.75 134 LYS A N 1
ATOM 1041 C CA . LYS A 1 134 ? 2.770 -1.607 7.642 1.00 91.75 134 LYS A CA 1
ATOM 1042 C C . LYS A 1 134 ? 1.388 -0.992 7.767 1.00 91.75 134 LYS A C 1
ATOM 1044 O O . LYS A 1 134 ? 1.152 -0.271 8.730 1.00 91.75 134 LYS A O 1
ATOM 1049 N N . VAL A 1 135 ? 0.467 -1.328 6.865 1.00 91.81 135 VAL A N 1
ATOM 1050 C CA . VAL A 1 135 ? -0.924 -0.853 6.934 1.00 91.81 135 VAL A CA 1
ATOM 1051 C C . VAL A 1 135 ? -1.589 -1.352 8.215 1.00 91.81 135 VAL A C 1
ATOM 1053 O O . VAL A 1 135 ? -2.227 -0.579 8.920 1.00 91.81 135 VAL A O 1
ATOM 1056 N N . ARG A 1 136 ? -1.362 -2.613 8.594 1.00 91.94 136 ARG A N 1
ATOM 1057 C CA . ARG A 1 136 ? -1.893 -3.190 9.836 1.00 91.94 136 ARG A CA 1
ATOM 1058 C C . ARG A 1 136 ? -1.326 -2.543 11.101 1.00 91.94 136 ARG A C 1
ATOM 1060 O O . ARG A 1 136 ? -1.949 -2.609 12.154 1.00 91.94 136 ARG A O 1
ATOM 1067 N N . SER A 1 137 ? -0.146 -1.936 11.012 1.00 91.69 137 SER A N 1
ATOM 1068 C CA . SER A 1 137 ? 0.481 -1.226 12.131 1.00 91.69 137 SER A CA 1
ATOM 1069 C C . SER A 1 137 ? -0.081 0.186 12.333 1.00 91.69 137 SER A C 1
ATOM 1071 O O . SER A 1 137 ? 0.257 0.834 13.325 1.00 91.69 137 SER A O 1
ATOM 1073 N N . VAL A 1 138 ? -0.925 0.679 11.419 1.00 91.81 138 VAL A N 1
ATOM 1074 C CA . VAL A 1 138 ? -1.552 1.999 11.531 1.00 91.81 138 VAL A CA 1
ATOM 1075 C C . VAL A 1 138 ? -2.627 1.979 12.629 1.00 91.81 138 VAL A C 1
ATOM 1077 O O . VAL A 1 138 ? -3.527 1.136 12.597 1.00 91.81 138 VAL A O 1
ATOM 1080 N N . PRO A 1 139 ? -2.584 2.907 13.603 1.00 88.31 139 PRO A N 1
ATOM 1081 C CA . PRO A 1 139 ? -3.623 3.014 14.622 1.00 88.31 139 PRO A CA 1
ATOM 1082 C C . PRO A 1 139 ? -5.000 3.277 14.000 1.00 88.31 139 PRO A C 1
ATOM 1084 O O . PRO A 1 139 ? -5.161 4.217 13.229 1.00 88.31 139 PRO A O 1
ATOM 1087 N N . GLY A 1 140 ? -5.996 2.467 14.366 1.00 86.00 140 GLY A N 1
ATOM 1088 C CA . GLY A 1 140 ? -7.353 2.543 13.807 1.00 86.00 140 GLY A CA 1
ATOM 1089 C C . GLY A 1 140 ? -7.640 1.507 12.720 1.00 86.00 140 GLY A C 1
ATOM 1090 O O . GLY A 1 140 ? -8.798 1.332 12.353 1.00 86.00 140 GLY A O 1
ATOM 1091 N N . VAL A 1 141 ? -6.622 0.772 12.259 1.00 90.31 141 VAL A N 1
ATOM 1092 C CA . VAL A 1 141 ? -6.810 -0.375 11.369 1.00 90.31 141 VAL A CA 1
ATOM 1093 C C . VAL A 1 141 ? -7.131 -1.629 12.184 1.00 90.31 141 VAL A C 1
ATOM 1095 O O . VAL A 1 141 ? -6.331 -2.080 13.003 1.00 90.31 141 VAL A O 1
ATOM 1098 N N . SER A 1 142 ? -8.310 -2.200 11.949 1.00 89.25 142 SER A N 1
ATOM 1099 C CA . SER A 1 142 ? -8.788 -3.423 12.606 1.00 89.25 142 SER A CA 1
ATOM 1100 C C . SER A 1 142 ? -8.275 -4.684 11.912 1.00 89.25 142 SER A C 1
ATOM 1102 O O . SER A 1 142 ? -7.836 -5.630 12.567 1.00 89.25 142 SER A O 1
ATOM 1104 N N . ASP A 1 143 ? -8.336 -4.705 10.580 1.00 88.75 143 ASP A N 1
ATOM 1105 C CA . ASP A 1 143 ? -7.877 -5.816 9.746 1.00 88.75 143 ASP A CA 1
ATOM 1106 C C . ASP A 1 143 ? -7.44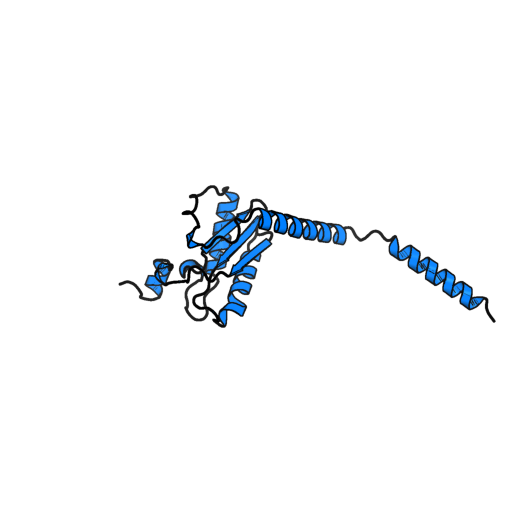0 -5.297 8.375 1.00 88.75 143 ASP A C 1
ATOM 1108 O O . ASP A 1 143 ? -7.924 -4.256 7.922 1.00 88.75 143 ASP A O 1
ATOM 1112 N N . VAL A 1 144 ? -6.534 -6.023 7.722 1.00 90.31 144 VAL A N 1
ATOM 1113 C CA . VAL A 1 144 ? -6.033 -5.669 6.389 1.00 90.31 144 VAL A CA 1
ATOM 1114 C C . VAL A 1 144 ? -6.195 -6.854 5.462 1.00 90.31 144 VAL A C 1
ATOM 1116 O O . VAL A 1 144 ? -5.710 -7.946 5.748 1.00 90.31 144 VAL A O 1
ATOM 1119 N N . GLN A 1 145 ? -6.837 -6.611 4.328 1.00 89.56 145 GLN A N 1
ATOM 1120 C CA . GLN A 1 145 ? -6.870 -7.542 3.216 1.00 89.56 145 GLN A CA 1
ATOM 1121 C C . GLN A 1 145 ? -6.165 -6.911 2.025 1.00 89.56 145 GLN A C 1
ATOM 1123 O O . GLN A 1 145 ? -6.539 -5.832 1.570 1.00 89.56 145 GLN A O 1
ATOM 1128 N N . LEU A 1 146 ? -5.151 -7.598 1.513 1.00 89.94 146 LEU A N 1
ATOM 1129 C CA . LEU A 1 146 ? -4.397 -7.158 0.354 1.00 89.94 146 LEU A CA 1
ATOM 1130 C C . LEU A 1 146 ? -4.612 -8.140 -0.795 1.00 89.94 146 LEU A C 1
ATOM 1132 O O . LEU A 1 146 ? -4.272 -9.317 -0.687 1.00 89.94 146 LEU A O 1
ATOM 1136 N N . ASP A 1 147 ? -5.157 -7.638 -1.900 1.00 88.94 147 ASP A N 1
ATOM 1137 C CA . ASP A 1 147 ? -5.325 -8.396 -3.135 1.00 88.94 147 ASP A CA 1
ATOM 1138 C C . ASP A 1 147 ? -4.296 -7.947 -4.173 1.00 88.94 147 ASP A C 1
ATOM 1140 O O . ASP A 1 147 ? -4.281 -6.797 -4.621 1.00 88.94 147 ASP A O 1
ATOM 1144 N N . LEU A 1 148 ? -3.442 -8.890 -4.572 1.00 86.38 148 LEU A N 1
ATOM 1145 C CA . LEU A 1 148 ? -2.489 -8.696 -5.656 1.00 86.38 148 LEU A CA 1
ATOM 1146 C C . LEU A 1 148 ? -3.151 -9.038 -6.996 1.00 86.38 148 LEU A C 1
ATOM 1148 O O . LEU A 1 148 ? -3.511 -10.193 -7.250 1.00 86.38 148 LEU A O 1
ATOM 1152 N N . VAL A 1 149 ? -3.286 -8.038 -7.861 1.00 86.94 149 VAL A N 1
ATOM 1153 C CA . VAL A 1 149 ? -3.842 -8.173 -9.211 1.00 86.94 149 VAL A CA 1
ATOM 1154 C C . VAL A 1 149 ? -2.771 -7.927 -10.271 1.00 86.94 149 VAL A C 1
ATOM 1156 O O . VAL A 1 149 ? -1.822 -7.182 -10.055 1.00 86.94 149 VAL A O 1
ATOM 1159 N N . TRP A 1 150 ? -2.933 -8.560 -11.432 1.00 83.12 150 TRP A N 1
ATOM 1160 C CA . TRP A 1 150 ? -2.038 -8.401 -12.592 1.00 83.12 150 TRP A CA 1
ATOM 1161 C C . TRP A 1 150 ? -2.707 -7.698 -13.767 1.00 83.12 150 TRP A C 1
ATOM 1163 O O . TRP A 1 150 ? -2.046 -7.303 -14.724 1.00 83.12 150 TRP A O 1
ATOM 1173 N N . GLU A 1 151 ? -4.028 -7.571 -13.693 1.00 79.88 151 GLU A N 1
ATOM 1174 C CA . GLU A 1 151 ? -4.826 -6.821 -14.640 1.00 79.88 151 GLU A CA 1
ATOM 1175 C C . GLU A 1 151 ? -5.367 -5.596 -13.887 1.00 79.88 151 GLU A C 1
ATOM 1177 O O . GLU A 1 151 ? -5.880 -5.772 -12.775 1.00 79.88 151 GLU A O 1
ATOM 1182 N N . PRO A 1 152 ? -5.210 -4.371 -14.439 1.00 81.12 152 PRO A N 1
ATOM 1183 C CA . PRO A 1 152 ? -4.531 -4.083 -15.688 1.00 81.12 152 PRO A CA 1
ATOM 1184 C C . PRO A 1 152 ? -3.017 -4.213 -15.449 1.00 81.12 152 PRO A C 1
ATOM 1186 O O . PRO A 1 152 ? -2.559 -4.152 -14.304 1.00 81.12 152 PRO A O 1
ATOM 1189 N N . PRO A 1 153 ? -2.209 -4.408 -16.497 1.00 81.06 153 PRO A N 1
ATOM 1190 C CA . PRO A 1 153 ? -0.771 -4.358 -16.313 1.00 81.06 153 PRO A CA 1
ATOM 1191 C C . PRO A 1 153 ? -0.373 -2.974 -15.788 1.00 81.06 153 PRO A C 1
ATOM 1193 O O . PRO A 1 153 ? -0.952 -1.950 -16.168 1.00 81.06 153 PRO A O 1
ATOM 1196 N N . TRP A 1 154 ? 0.616 -2.945 -14.900 1.00 86.44 154 TRP A N 1
ATOM 1197 C CA . TRP A 1 154 ? 1.222 -1.688 -14.496 1.00 86.44 154 TRP A CA 1
ATOM 1198 C C . TRP A 1 154 ? 2.037 -1.100 -15.649 1.00 86.44 154 TRP A C 1
ATOM 1200 O O . TRP A 1 154 ? 2.708 -1.819 -16.390 1.00 86.44 154 TRP A O 1
ATOM 1210 N N . ASP A 1 155 ? 1.990 0.220 -15.782 1.00 82.81 155 ASP A N 1
ATOM 1211 C CA . ASP A 1 155 ? 2.755 0.967 -16.764 1.00 82.81 155 ASP A CA 1
ATOM 1212 C C . ASP A 1 155 ? 3.184 2.321 -16.175 1.00 82.81 155 ASP A C 1
ATOM 1214 O O . ASP A 1 155 ? 2.571 2.837 -15.238 1.00 82.81 155 ASP A O 1
ATOM 1218 N N . GLN A 1 156 ? 4.239 2.915 -16.736 1.00 83.06 156 GLN A N 1
ATOM 1219 C CA . GLN A 1 156 ? 4.856 4.132 -16.196 1.00 83.06 156 GLN A CA 1
ATOM 1220 C C . GLN A 1 156 ? 3.914 5.351 -16.202 1.00 83.06 156 GLN A C 1
ATOM 1222 O O . GLN A 1 156 ? 4.144 6.297 -15.449 1.00 83.06 156 GLN A O 1
ATOM 1227 N N . SER A 1 157 ? 2.830 5.346 -16.992 1.00 81.88 157 SER A N 1
ATOM 1228 C CA . SER A 1 157 ? 1.843 6.436 -16.970 1.00 81.88 157 SER A CA 1
ATOM 1229 C C . SER A 1 157 ? 1.096 6.532 -15.637 1.00 81.88 157 SER A C 1
ATOM 1231 O O . SER A 1 157 ? 0.581 7.604 -15.313 1.00 81.88 157 SER A O 1
ATOM 1233 N N . LYS A 1 158 ? 1.094 5.453 -14.842 1.00 82.88 158 LYS A N 1
ATOM 1234 C CA . LY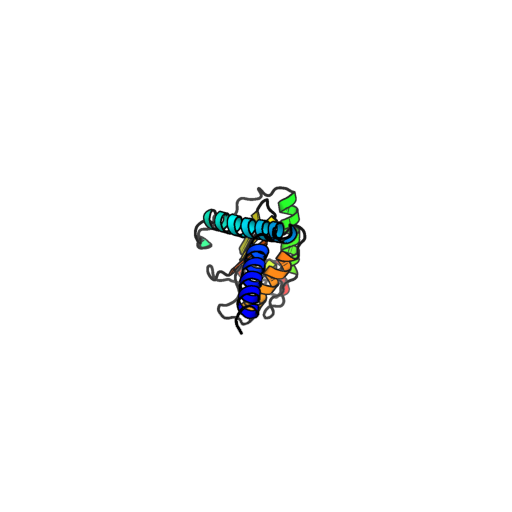S A 1 158 ? 0.497 5.395 -13.500 1.00 82.88 158 LYS A CA 1
ATOM 1235 C C . LYS A 1 158 ? 1.349 6.065 -12.423 1.00 82.88 158 LYS A C 1
ATOM 1237 O O . LYS A 1 158 ? 0.836 6.332 -11.342 1.00 82.88 158 LYS A O 1
ATOM 1242 N N . MET A 1 159 ? 2.620 6.366 -12.705 1.00 85.00 159 MET A N 1
ATOM 1243 C CA . MET A 1 159 ? 3.482 7.075 -11.759 1.00 85.00 159 MET A CA 1
ATOM 1244 C C . MET A 1 159 ? 2.974 8.496 -11.506 1.00 85.00 159 MET A C 1
ATOM 1246 O O . MET A 1 159 ? 2.590 9.207 -12.446 1.00 85.00 159 MET A O 1
ATOM 1250 N N . SER A 1 160 ? 3.063 8.945 -10.255 1.00 84.69 160 SER A N 1
ATOM 1251 C CA . SER A 1 160 ? 2.823 10.336 -9.886 1.00 84.69 160 SER A CA 1
ATOM 1252 C C . SER A 1 160 ? 3.846 11.260 -10.559 1.00 84.69 160 SER A C 1
ATOM 1254 O O . SER A 1 160 ? 4.934 10.844 -10.969 1.00 84.69 160 SER A O 1
ATOM 1256 N N . GLN A 1 161 ? 3.509 12.545 -10.692 1.00 82.75 161 GLN A N 1
ATOM 1257 C CA . GLN A 1 161 ? 4.434 13.528 -11.265 1.00 82.75 161 GLN A CA 1
ATOM 1258 C C . GLN A 1 161 ? 5.746 13.603 -10.464 1.00 82.75 161 GLN A C 1
ATOM 1260 O O . GLN A 1 161 ? 6.817 13.741 -11.054 1.00 82.75 161 GLN A O 1
ATOM 1265 N N . ALA A 1 162 ? 5.670 13.448 -9.138 1.00 80.50 162 ALA A N 1
ATOM 1266 C CA . ALA A 1 162 ? 6.834 13.420 -8.259 1.00 80.50 162 ALA A CA 1
ATOM 1267 C C . ALA A 1 162 ? 7.751 12.221 -8.557 1.00 80.50 162 ALA A C 1
ATOM 1269 O O . ALA A 1 162 ? 8.959 12.404 -8.702 1.00 80.50 162 ALA A O 1
ATOM 1270 N N . ALA A 1 163 ? 7.185 11.021 -8.738 1.00 81.25 163 ALA A N 1
ATOM 1271 C CA . ALA A 1 163 ? 7.950 9.828 -9.106 1.00 81.25 163 ALA A CA 1
ATOM 1272 C C . ALA A 1 163 ? 8.654 9.973 -10.464 1.00 81.25 163 ALA A C 1
ATOM 1274 O O . ALA A 1 163 ? 9.831 9.630 -10.588 1.00 81.25 163 ALA A O 1
ATOM 1275 N N . ARG A 1 164 ? 7.969 10.524 -11.476 1.00 82.12 164 ARG A N 1
ATOM 1276 C CA . ARG A 1 164 ? 8.566 10.736 -12.810 1.00 82.12 164 ARG A CA 1
ATOM 1277 C C . ARG A 1 164 ? 9.738 11.709 -12.765 1.00 82.12 164 ARG A C 1
ATOM 1279 O O . ARG A 1 164 ? 10.771 11.431 -13.365 1.00 82.12 164 ARG A O 1
ATOM 1286 N N . LEU A 1 165 ? 9.605 12.807 -12.018 1.00 83.25 165 LEU A N 1
ATOM 1287 C CA . LEU A 1 165 ? 10.686 13.776 -11.814 1.00 83.25 165 LEU A CA 1
ATOM 1288 C C . LEU A 1 165 ? 11.885 13.147 -11.097 1.00 83.25 165 LEU A C 1
ATOM 1290 O O . LEU A 1 165 ? 13.025 13.374 -11.493 1.00 83.25 165 LEU A O 1
ATOM 1294 N N . GLN A 1 166 ? 11.640 12.325 -10.073 1.00 78.94 166 GLN A N 1
ATOM 1295 C CA . GLN A 1 166 ? 12.700 11.647 -9.324 1.00 78.94 166 GLN A CA 1
ATOM 1296 C C . GLN A 1 166 ? 13.491 10.655 -10.191 1.00 78.94 166 GLN A C 1
ATOM 1298 O O . GLN A 1 166 ? 14.694 10.488 -9.994 1.00 78.94 166 GLN A O 1
ATOM 1303 N N . LEU A 1 167 ? 12.827 10.016 -11.155 1.00 79.56 167 LEU A N 1
ATOM 1304 C CA . LEU A 1 167 ? 13.446 9.082 -12.096 1.00 79.56 167 LEU A CA 1
ATOM 1305 C C . LEU A 1 167 ? 13.996 9.761 -13.364 1.00 79.56 167 LEU A C 1
ATOM 1307 O O . LEU A 1 167 ? 14.646 9.092 -14.165 1.00 79.56 167 LEU A O 1
ATOM 1311 N N . GLY A 1 168 ? 13.760 11.064 -13.552 1.00 78.44 168 GLY A N 1
ATOM 1312 C CA . GLY A 1 168 ? 14.177 11.806 -14.748 1.00 78.44 168 GLY A CA 1
ATOM 1313 C C . GLY A 1 168 ? 13.414 11.414 -16.019 1.00 78.44 168 GLY A C 1
ATOM 1314 O O . GLY A 1 168 ? 13.993 11.400 -17.102 1.00 78.44 168 GLY A O 1
ATOM 1315 N N . ILE A 1 169 ? 12.137 11.042 -15.883 1.00 74.50 169 ILE A N 1
ATOM 1316 C CA . ILE A 1 169 ? 11.245 10.590 -16.966 1.00 74.50 169 ILE A CA 1
ATOM 1317 C C . ILE A 1 169 ? 10.233 11.703 -17.318 1.00 74.50 169 ILE A C 1
ATOM 1319 O O . ILE A 1 169 ? 9.034 11.462 -17.468 1.00 74.50 169 ILE A O 1
ATOM 1323 N N . ASP A 1 170 ? 10.692 12.954 -17.391 1.00 63.50 170 ASP A N 1
ATOM 1324 C CA . ASP A 1 170 ? 9.914 14.070 -17.931 1.00 63.50 170 ASP A CA 1
ATOM 1325 C C . ASP A 1 170 ? 10.286 14.296 -19.405 1.00 63.50 170 ASP A C 1
ATOM 1327 O O . ASP A 1 170 ? 11.345 14.826 -19.731 1.00 63.50 170 ASP A O 1
ATOM 1331 N N . TRP A 1 171 ? 9.435 13.851 -20.329 1.00 55.88 171 TRP A N 1
ATOM 1332 C CA . TRP A 1 171 ? 9.563 14.170 -21.754 1.00 55.88 171 TRP A CA 1
ATOM 1333 C C . TRP A 1 171 ? 8.208 14.423 -22.401 1.00 55.88 171 TRP A C 1
ATOM 1335 O O . TRP A 1 171 ? 7.220 13.756 -22.011 1.00 55.88 171 TRP A O 1
#

Sequence (171 aa):
MDDFLLREAEHKEAVAAELEKSPEPAVLKEAKHQRDTAAELRREWERRQPAKVAVADLPPEPENQDSPEIAVLREYIIDAMKSCYDPEIPVNIYDLGLIYKIDIADDGKVHVIMTLTAPGCPAAGVLPGEVEQKVRSVPGVSDVQLDLVWEPPWDQSKMSQAARLQLGIDW

Foldseek 3Di:
DPPVVVVVVVVVVVVVVVVVPDPDDVVVVVVVVLVVVVVVVVVVVVVVPPPVDQLVPDDDDDPDPDDPVRVVLVVLLLVLQQVDADPVQRGGCVLQLQWDDWD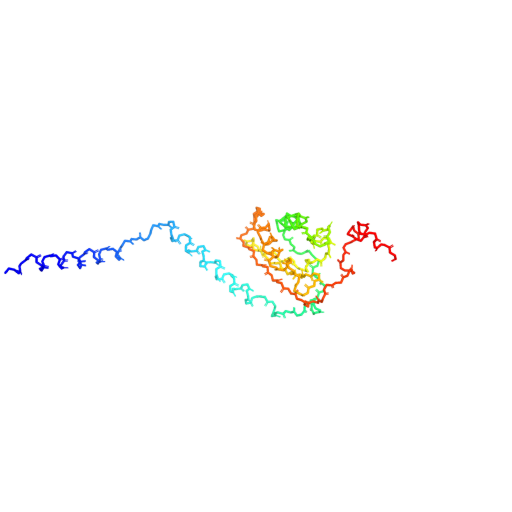ADPQQEIETEGEDQDDPDPCVVPRQVSSLVSSCPRPSHPHYDYHYDCPPPDDNVSHHPVSCVVVVNDD